Protein AF-A0A7X6VTL2-F1 (afdb_monomer)

Foldseek 3Di:
DDPVVVVVVLLVQLVVLLVQLVCLQCVCVVVVDDPVCNVVSNVSSVVSNCCSPPVD

Radius of gyration: 14.26 Å; Cα contacts (8 Å, |Δi|>4): 43; chains: 1; bounding box: 35×18×41 Å

Mean predicted aligned error: 6.22 Å

pLDDT: mean 85.09, std 11.92, range [48.0, 95.44]

Solvent-accessible surface area (backbone atoms only — not comparable to full-atom values): 2996 Å² total; per-residue (Å²): 129,70,62,67,58,55,54,50,50,54,53,48,52,29,50,49,31,33,50,52,9,49,48,35,52,50,45,40,75,74,69,70,52,58,74,89,54,41,58,57,33,42,52,55,9,49,50,31,32,46,47,36,63,67,75,111

Sequence (56 aa):
MNLEFKRNLGNIDRAIRITIGFILLFLPAYIQMDTTWNWLFYILGIINIAEGTFAY

Structure (mmCIF, N/CA/C/O backbone):
data_AF-A0A7X6VTL2-F1
#
_entry.id   AF-A0A7X6VTL2-F1
#
loop_
_atom_site.group_PDB
_atom_site.id
_atom_site.type_symbol
_atom_site.label_atom_id
_atom_site.label_alt_id
_atom_site.label_comp_id
_atom_site.label_asym_id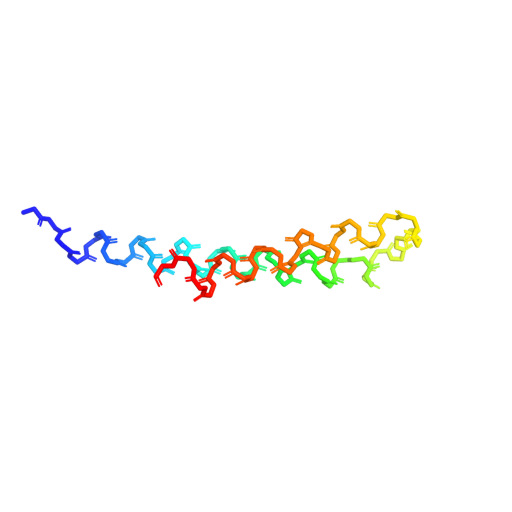
_atom_site.label_entity_id
_atom_site.label_seq_id
_atom_site.pdbx_PDB_ins_code
_atom_site.Cartn_x
_atom_site.Cartn_y
_atom_site.Cartn_z
_atom_site.occupancy
_atom_site.B_iso_or_equiv
_atom_site.auth_seq_id
_atom_site.auth_comp_id
_atom_site.auth_asym_id
_atom_site.auth_atom_id
_atom_site.pdbx_PDB_model_num
ATOM 1 N N . MET A 1 1 ? -18.597 10.115 27.100 1.00 48.00 1 MET A N 1
ATOM 2 C CA . MET A 1 1 ? -17.353 10.157 26.294 1.00 48.00 1 MET A CA 1
ATOM 3 C C . MET A 1 1 ? -17.596 9.357 25.020 1.00 48.00 1 MET A C 1
ATOM 5 O O . MET A 1 1 ? -17.927 8.186 25.128 1.00 48.00 1 MET A O 1
ATOM 9 N N . ASN A 1 2 ? -17.532 10.002 23.851 1.00 54.19 2 ASN A N 1
ATOM 10 C CA . ASN A 1 2 ? -17.943 9.483 22.535 1.00 54.19 2 ASN A CA 1
ATOM 11 C C . ASN A 1 2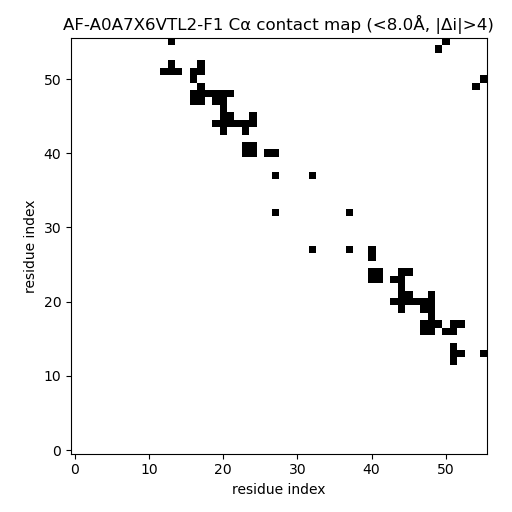 ? -17.237 8.172 22.120 1.00 54.19 2 ASN A C 1
ATOM 13 O O . ASN A 1 2 ? -16.186 8.200 21.477 1.00 54.19 2 ASN A O 1
ATOM 17 N N . LEU A 1 3 ? -17.829 7.020 22.446 1.00 60.84 3 LEU A N 1
ATOM 18 C CA . LEU A 1 3 ? -17.379 5.707 21.961 1.00 60.84 3 LEU A CA 1
ATOM 19 C C . LEU A 1 3 ? -17.568 5.570 20.441 1.00 60.84 3 LEU A C 1
ATOM 21 O O . LEU A 1 3 ? -16.733 4.971 19.767 1.00 60.84 3 LEU A O 1
ATOM 25 N N . GLU A 1 4 ? -18.610 6.197 19.890 1.00 62.94 4 GLU A N 1
ATOM 26 C CA . GLU A 1 4 ? -18.873 6.218 18.447 1.00 62.94 4 GLU A CA 1
ATOM 27 C C . GLU A 1 4 ? -17.760 6.921 17.664 1.00 62.94 4 GLU A C 1
ATOM 29 O O . GLU A 1 4 ? -17.313 6.414 16.638 1.00 62.94 4 GLU A O 1
ATOM 34 N N . PHE A 1 5 ? -17.246 8.039 18.187 1.00 61.66 5 PHE A N 1
ATOM 35 C CA . PHE A 1 5 ? -16.188 8.809 17.531 1.00 61.66 5 PHE A CA 1
ATOM 36 C C . PHE A 1 5 ? -14.855 8.049 17.516 1.00 61.66 5 PHE A C 1
ATOM 38 O O . PHE A 1 5 ? -14.176 8.023 16.494 1.00 61.66 5 PHE A O 1
ATOM 45 N N . LYS A 1 6 ? -14.506 7.357 18.614 1.00 62.62 6 LYS A N 1
ATOM 46 C CA . LYS A 1 6 ? -13.305 6.504 18.672 1.00 62.62 6 LYS A CA 1
ATOM 47 C C . LYS A 1 6 ? -13.389 5.314 17.715 1.00 62.62 6 LYS A C 1
ATOM 49 O O . LYS A 1 6 ? -12.410 5.020 17.035 1.00 62.62 6 LYS A O 1
ATOM 54 N N . ARG A 1 7 ? -14.552 4.655 17.630 1.00 68.88 7 ARG A N 1
ATOM 55 C CA . ARG A 1 7 ? -14.769 3.544 16.690 1.00 68.88 7 ARG A CA 1
ATOM 56 C C . ARG A 1 7 ? -14.669 4.011 15.236 1.00 68.88 7 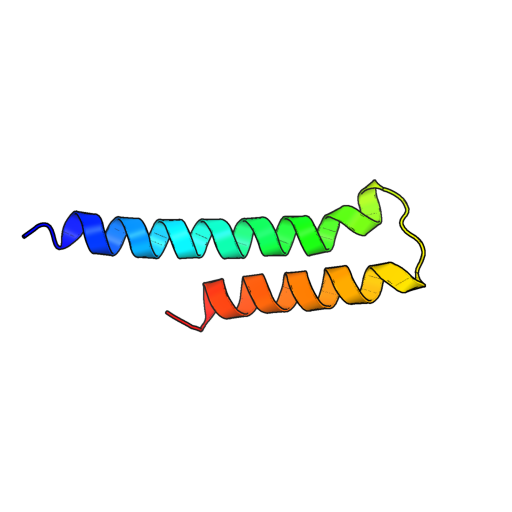ARG A C 1
ATOM 58 O O . ARG A 1 7 ? -14.085 3.315 14.414 1.00 68.88 7 ARG A O 1
ATOM 65 N N . ASN A 1 8 ? -15.197 5.198 14.932 1.00 73.94 8 ASN A N 1
ATOM 66 C CA . ASN A 1 8 ? -15.123 5.754 13.585 1.00 73.94 8 ASN A CA 1
ATOM 67 C C . ASN A 1 8 ? -13.686 6.155 13.208 1.00 73.94 8 ASN A C 1
ATOM 69 O O . ASN A 1 8 ? -13.239 5.839 12.112 1.00 73.94 8 ASN A O 1
ATOM 73 N N . LEU A 1 9 ? -12.925 6.752 14.135 1.00 74.56 9 LEU A N 1
ATOM 74 C CA . LEU A 1 9 ? -11.504 7.055 13.919 1.00 74.56 9 LEU A CA 1
ATOM 75 C C . LEU A 1 9 ? -10.668 5.799 13.642 1.00 74.56 9 LEU A C 1
ATOM 77 O O . LEU A 1 9 ? -9.849 5.817 12.730 1.00 74.56 9 LEU A O 1
ATOM 81 N N . GLY A 1 10 ? -10.894 4.710 14.386 1.00 78.38 10 GLY A N 1
ATOM 82 C CA . GLY A 1 10 ? -10.196 3.440 14.155 1.00 78.38 10 GLY A CA 1
ATOM 83 C C . GLY A 1 10 ? -10.497 2.843 12.777 1.00 78.38 10 GLY A C 1
ATOM 84 O O . GLY A 1 10 ? -9.586 2.406 12.081 1.00 78.38 10 GLY A O 1
ATOM 85 N N . ASN A 1 11 ? -11.757 2.901 12.334 1.00 83.19 11 ASN A N 1
ATOM 86 C CA . ASN A 1 11 ? -12.132 2.462 10.986 1.00 83.19 11 ASN A CA 1
ATOM 87 C C . ASN A 1 11 ? -11.533 3.350 9.886 1.00 83.19 11 ASN A C 1
ATOM 89 O O . ASN A 1 11 ? -11.166 2.845 8.826 1.00 83.19 11 ASN A O 1
ATOM 93 N N . ILE A 1 12 ? -11.423 4.658 10.126 1.00 87.00 12 ILE A N 1
ATOM 94 C CA . ILE A 1 12 ? -10.802 5.592 9.183 1.00 87.00 12 ILE A CA 1
ATOM 95 C C . ILE A 1 12 ? -9.292 5.339 9.086 1.00 87.00 12 ILE A C 1
ATOM 97 O O . ILE A 1 12 ? -8.783 5.266 7.972 1.00 87.00 12 ILE A O 1
ATOM 101 N N . ASP A 1 13 ? -8.585 5.135 10.204 1.00 88.62 13 ASP A N 1
ATOM 102 C CA . ASP A 1 13 ? -7.153 4.781 10.188 1.00 88.62 13 ASP A CA 1
ATOM 103 C C . ASP A 1 13 ? -6.916 3.486 9.398 1.00 88.62 13 ASP A C 1
ATOM 105 O O . ASP A 1 13 ? -6.055 3.427 8.518 1.00 88.62 13 ASP A O 1
ATOM 109 N N . ARG A 1 14 ? -7.786 2.490 9.620 1.00 89.50 14 ARG A N 1
ATOM 110 C CA . ARG A 1 14 ? -7.805 1.225 8.878 1.00 89.50 14 ARG A CA 1
ATOM 111 C C . ARG A 1 14 ? -7.921 1.448 7.372 1.00 89.50 14 ARG A C 1
ATOM 113 O O . ARG A 1 14 ? -7.124 0.926 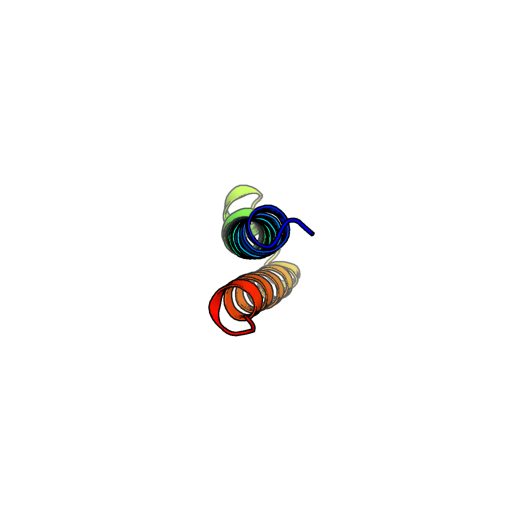6.594 1.00 89.50 14 ARG A O 1
ATOM 120 N N . ALA A 1 15 ? -8.914 2.235 6.965 1.00 90.88 15 ALA A N 1
ATOM 121 C CA . ALA A 1 15 ? -9.180 2.527 5.564 1.00 90.88 15 ALA A CA 1
ATOM 122 C C . ALA A 1 15 ? -8.022 3.299 4.916 1.00 90.88 15 ALA A C 1
ATOM 124 O O . ALA A 1 15 ? -7.637 2.986 3.789 1.00 90.88 15 ALA A O 1
ATOM 125 N N . ILE A 1 16 ? -7.430 4.261 5.630 1.00 92.31 16 ILE A N 1
ATOM 126 C CA . ILE A 1 16 ? -6.277 5.034 5.158 1.00 92.31 16 ILE A CA 1
ATOM 127 C C . ILE A 1 16 ? -5.071 4.118 4.940 1.00 92.31 16 ILE A C 1
ATOM 129 O O . ILE A 1 16 ? -4.489 4.157 3.858 1.00 92.31 16 ILE A O 1
ATOM 133 N N . ARG A 1 17 ? -4.724 3.250 5.901 1.00 93.38 17 ARG A N 1
ATOM 134 C CA . ARG A 1 17 ? -3.596 2.309 5.760 1.00 93.38 17 ARG A CA 1
ATOM 135 C C . ARG A 1 17 ? -3.769 1.372 4.573 1.00 93.38 17 ARG A C 1
ATOM 137 O O . ARG A 1 17 ? -2.853 1.237 3.766 1.00 93.38 17 ARG A O 1
ATOM 144 N N . ILE A 1 18 ? -4.953 0.779 4.419 1.00 93.94 18 ILE A N 1
ATOM 145 C CA . ILE A 1 18 ? -5.254 -0.097 3.279 1.00 93.94 18 ILE A CA 1
ATOM 146 C C . ILE A 1 18 ? -5.126 0.681 1.962 1.00 93.94 18 ILE A C 1
ATOM 148 O O . ILE A 1 18 ? -4.498 0.203 1.019 1.00 93.94 18 ILE A O 1
ATOM 152 N N . THR A 1 19 ? -5.660 1.905 1.910 1.00 95.19 19 THR A N 1
ATOM 153 C CA . THR A 1 19 ? -5.595 2.762 0.716 1.00 95.19 19 THR A CA 1
ATOM 154 C C . THR A 1 19 ? -4.153 3.117 0.355 1.00 95.19 19 THR A C 1
ATOM 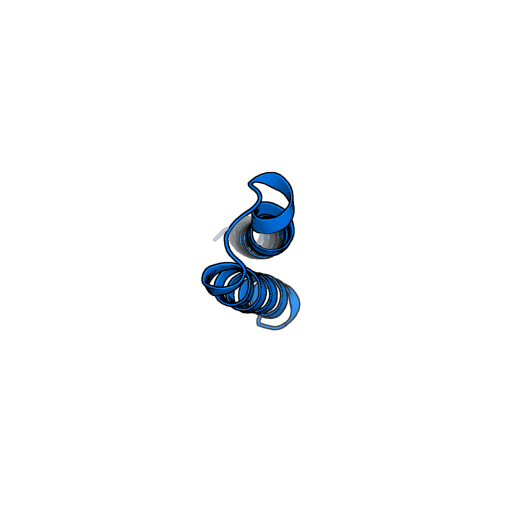156 O O . THR A 1 19 ? -3.751 2.952 -0.795 1.00 95.19 19 THR A O 1
ATOM 159 N N . ILE A 1 20 ? -3.346 3.548 1.330 1.00 95.44 20 ILE A N 1
ATOM 160 C CA . ILE A 1 20 ? -1.919 3.843 1.136 1.00 95.44 20 ILE A CA 1
ATOM 161 C C . ILE A 1 20 ? -1.178 2.591 0.667 1.00 95.44 20 ILE A C 1
ATOM 163 O O . ILE A 1 20 ? -0.368 2.669 -0.255 1.00 95.44 20 ILE A O 1
ATOM 167 N N . GLY A 1 21 ? -1.474 1.432 1.253 1.00 95.25 21 GLY A N 1
ATOM 168 C CA . GLY A 1 21 ? -0.849 0.178 0.862 1.00 95.25 21 GLY A CA 1
ATOM 169 C C . GLY A 1 21 ? -1.139 -0.209 -0.592 1.00 95.25 21 GLY A C 1
ATOM 170 O O . GLY A 1 21 ? -0.225 -0.604 -1.317 1.00 95.25 21 GLY A O 1
ATOM 171 N N . PHE A 1 22 ? -2.371 0.000 -1.065 1.00 94.94 22 PHE A N 1
ATOM 172 C CA . PHE A 1 22 ? -2.705 -0.167 -2.481 1.00 94.94 22 PHE A CA 1
ATOM 173 C C . PHE A 1 22 ? -1.985 0.842 -3.376 1.00 94.94 22 PHE A C 1
ATOM 175 O O . PHE A 1 22 ? -1.444 0.452 -4.409 1.00 94.94 22 PHE A O 1
ATOM 182 N N . ILE A 1 23 ? -1.921 2.117 -2.982 1.00 95.44 23 ILE A N 1
ATOM 183 C CA . ILE A 1 23 ? -1.170 3.131 -3.735 1.00 95.44 23 ILE A CA 1
ATOM 184 C C . ILE A 1 23 ? 0.289 2.696 -3.882 1.00 95.44 23 ILE A C 1
ATOM 186 O O . ILE A 1 23 ? 0.809 2.701 -4.991 1.00 95.44 23 ILE A O 1
ATOM 190 N N . LEU A 1 24 ? 0.932 2.252 -2.801 1.00 94.88 24 LEU A N 1
ATOM 191 C CA . LEU A 1 24 ? 2.319 1.786 -2.833 1.00 94.88 24 LEU A CA 1
ATOM 192 C C . LEU A 1 24 ? 2.512 0.554 -3.728 1.00 94.88 24 LEU A C 1
ATOM 194 O O . LEU A 1 24 ? 3.532 0.462 -4.401 1.00 94.88 24 LEU A O 1
ATOM 198 N N . LEU A 1 25 ? 1.539 -0.359 -3.795 1.00 93.56 25 LEU A N 1
ATOM 199 C CA . LEU A 1 25 ? 1.601 -1.518 -4.692 1.00 93.56 25 LEU A CA 1
ATOM 200 C C . LEU A 1 25 ? 1.480 -1.143 -6.174 1.00 93.56 25 LEU A C 1
ATOM 202 O O . LEU A 1 25 ? 2.149 -1.745 -7.011 1.00 93.56 25 LEU A O 1
ATOM 206 N N . PHE A 1 26 ? 0.636 -0.169 -6.515 1.00 91.94 26 PHE A N 1
ATOM 207 C CA . PHE A 1 26 ? 0.356 0.176 -7.913 1.00 91.94 26 PHE A CA 1
ATOM 208 C C . PHE A 1 26 ? 1.203 1.331 -8.455 1.00 91.94 26 PHE A C 1
ATOM 210 O O . PHE A 1 26 ? 1.393 1.429 -9.668 1.00 91.94 26 PHE A O 1
ATOM 217 N N . LEU A 1 27 ? 1.758 2.176 -7.585 1.00 91.12 27 LEU A N 1
ATOM 218 C CA . LEU A 1 27 ? 2.584 3.316 -7.977 1.00 91.12 27 LEU A CA 1
ATOM 219 C C . LEU A 1 27 ? 3.762 2.924 -8.887 1.00 91.12 27 LEU A C 1
ATOM 221 O O . LEU A 1 27 ? 3.920 3.577 -9.919 1.00 91.12 27 LEU A O 1
ATOM 225 N N . PRO A 1 28 ? 4.544 1.859 -8.606 1.00 89.88 28 PRO A N 1
ATOM 226 C CA . PRO A 1 28 ? 5.715 1.537 -9.417 1.00 89.88 28 PRO A CA 1
ATOM 227 C C . PRO A 1 28 ? 5.365 1.138 -10.856 1.00 89.88 28 PRO A C 1
ATOM 229 O O . PRO A 1 28 ? 6.123 1.433 -11.780 1.00 89.88 28 PRO A O 1
ATOM 232 N N . ALA A 1 29 ? 4.187 0.534 -11.057 1.00 87.62 29 ALA A N 1
ATOM 233 C CA . ALA A 1 29 ? 3.673 0.190 -12.381 1.00 87.62 29 ALA A CA 1
ATOM 234 C C . ALA A 1 29 ? 3.264 1.432 -13.192 1.00 87.62 29 ALA A C 1
ATOM 236 O O . ALA A 1 29 ? 3.355 1.418 -14.418 1.00 87.62 29 ALA A O 1
ATOM 237 N N . TYR A 1 30 ? 2.841 2.510 -12.523 1.00 89.19 30 TYR A N 1
ATOM 238 C CA . TYR A 1 30 ? 2.422 3.749 -13.180 1.00 89.19 30 TYR A CA 1
ATOM 239 C C . TYR A 1 30 ? 3.606 4.642 -13.574 1.00 89.19 30 TYR 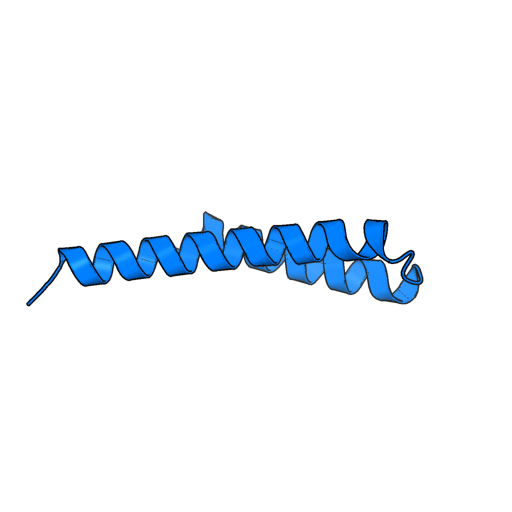A C 1
ATOM 241 O O . TYR A 1 30 ? 3.585 5.258 -14.636 1.00 89.19 30 TYR A O 1
ATOM 249 N N . ILE A 1 31 ? 4.650 4.702 -12.740 1.00 89.62 31 ILE A N 1
ATOM 250 C CA . ILE A 1 31 ? 5.806 5.594 -12.952 1.00 89.62 31 ILE A CA 1
ATOM 251 C C . ILE A 1 31 ? 7.012 4.918 -13.618 1.00 89.62 31 ILE A C 1
ATOM 253 O O . ILE A 1 31 ? 8.052 5.556 -13.745 1.00 89.62 31 ILE A O 1
ATOM 257 N N . GLN A 1 32 ? 6.887 3.651 -14.037 1.00 85.31 32 GLN A N 1
ATOM 258 C CA . GLN A 1 32 ? 7.973 2.865 -14.650 1.00 85.31 32 GLN A CA 1
ATOM 259 C C . GLN A 1 32 ? 9.256 2.897 -13.805 1.00 85.31 32 GLN A C 1
ATOM 261 O O . GLN A 1 32 ? 10.354 3.158 -14.296 1.00 85.31 32 GLN A O 1
ATOM 266 N N . MET A 1 33 ? 9.095 2.680 -12.500 1.00 81.00 33 MET A N 1
ATOM 267 C CA . MET A 1 33 ? 10.197 2.755 -11.549 1.00 81.00 33 MET A CA 1
ATOM 268 C C . MET A 1 33 ? 11.194 1.611 -11.786 1.00 81.00 33 MET A C 1
ATOM 270 O O . MET A 1 33 ? 10.810 0.497 -12.160 1.00 81.00 33 MET A O 1
ATOM 274 N N . ASP A 1 34 ? 12.479 1.887 -11.554 1.00 85.88 34 ASP A N 1
ATOM 275 C CA . ASP A 1 34 ? 13.529 0.877 -11.671 1.00 85.88 34 ASP A CA 1
ATOM 276 C C . ASP A 1 34 ? 13.230 -0.317 -10.748 1.00 85.88 34 ASP A C 1
ATOM 278 O O . ASP A 1 34 ? 12.828 -0.166 -9.589 1.00 85.88 34 ASP A O 1
ATOM 282 N N . THR A 1 35 ? 13.455 -1.520 -11.271 1.00 81.69 35 THR A N 1
ATOM 283 C CA . THR A 1 35 ? 13.253 -2.818 -10.615 1.00 81.69 35 THR A CA 1
ATOM 284 C C . THR A 1 35 ? 13.874 -2.880 -9.221 1.00 81.69 35 THR A C 1
ATOM 286 O O . THR A 1 35 ? 13.314 -3.503 -8.317 1.00 81.69 35 THR A O 1
ATOM 289 N N . THR A 1 36 ? 14.994 -2.179 -9.026 1.00 85.88 36 THR A N 1
ATOM 290 C CA . THR A 1 36 ? 15.704 -2.069 -7.745 1.00 85.88 36 THR A CA 1
ATOM 291 C C . THR A 1 36 ? 14.894 -1.362 -6.658 1.00 85.88 36 THR A C 1
ATOM 293 O O . THR A 1 36 ? 15.137 -1.606 -5.485 1.00 85.88 36 THR A O 1
ATOM 296 N N . TRP A 1 37 ? 13.926 -0.510 -6.995 1.00 84.75 37 TRP A N 1
ATOM 297 C CA . TRP A 1 37 ? 13.076 0.172 -6.012 1.00 84.75 37 TRP A CA 1
ATOM 298 C C . TRP A 1 37 ? 11.680 -0.449 -5.903 1.00 84.75 37 TRP A C 1
ATOM 300 O O . TRP A 1 37 ? 11.050 -0.338 -4.854 1.00 84.75 37 TRP A O 1
ATOM 310 N N . ASN A 1 38 ? 11.219 -1.177 -6.926 1.00 89.75 38 ASN A N 1
ATOM 311 C CA . ASN A 1 38 ? 9.884 -1.794 -6.958 1.00 89.75 38 ASN A CA 1
ATOM 312 C C . ASN A 1 38 ? 9.613 -2.711 -5.762 1.00 89.75 38 ASN A C 1
ATOM 314 O O . ASN A 1 38 ? 8.533 -2.664 -5.173 1.00 89.75 38 ASN A O 1
ATOM 318 N N . TRP A 1 39 ? 10.599 -3.517 -5.361 1.00 90.81 39 TRP A N 1
ATOM 319 C CA . TRP A 1 39 ? 10.430 -4.456 -4.250 1.00 90.81 39 TRP A CA 1
ATOM 320 C C . TRP A 1 39 ? 10.168 -3.744 -2.915 1.00 90.81 39 TRP A C 1
ATOM 322 O O . TRP A 1 39 ? 9.361 -4.224 -2.124 1.00 90.81 39 TRP A O 1
ATOM 332 N N . LEU A 1 40 ? 10.787 -2.580 -2.682 1.00 92.25 40 LEU A N 1
ATOM 333 C CA . LEU A 1 40 ? 10.573 -1.766 -1.481 1.00 92.25 40 LEU A CA 1
ATOM 334 C C . LEU A 1 40 ? 9.123 -1.288 -1.406 1.00 92.25 40 LEU A C 1
ATOM 336 O O . LEU A 1 40 ? 8.473 -1.434 -0.374 1.00 92.25 40 LEU A O 1
ATOM 340 N N . PHE A 1 41 ? 8.598 -0.779 -2.519 1.00 92.44 41 PHE A N 1
ATOM 341 C CA . PHE A 1 41 ? 7.207 -0.343 -2.621 1.00 92.44 41 PHE A CA 1
ATOM 342 C C . PHE A 1 41 ? 6.224 -1.496 -2.423 1.00 92.44 41 PHE A C 1
ATOM 344 O O . PHE A 1 41 ? 5.243 -1.343 -1.698 1.00 92.44 41 PHE A O 1
ATOM 351 N N . TYR A 1 42 ? 6.513 -2.671 -2.986 1.00 93.12 42 TYR A N 1
ATOM 352 C CA . TYR A 1 42 ? 5.682 -3.857 -2.791 1.00 93.12 42 TYR A CA 1
ATOM 353 C C . TYR A 1 42 ? 5.681 -4.335 -1.339 1.00 93.12 42 TYR A C 1
ATOM 355 O O . TYR A 1 42 ? 4.610 -4.593 -0.793 1.00 93.12 42 TYR A O 1
ATOM 363 N N . ILE A 1 43 ? 6.843 -4.397 -0.682 1.00 94.44 43 ILE A N 1
ATOM 364 C CA . ILE A 1 43 ? 6.933 -4.791 0.731 1.00 94.44 43 ILE A CA 1
ATOM 365 C C 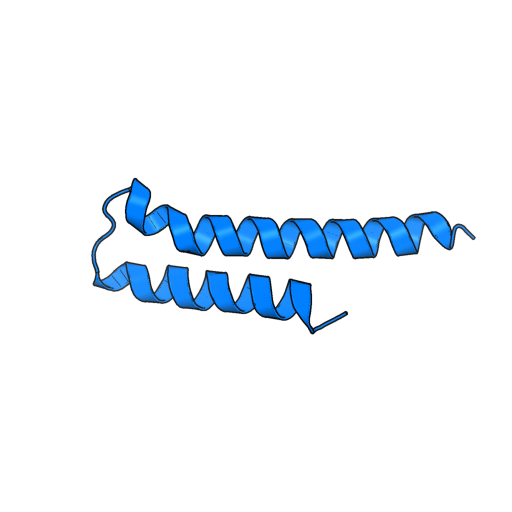. ILE A 1 43 ? 6.191 -3.791 1.620 1.00 94.44 43 ILE A C 1
ATOM 367 O O . ILE A 1 43 ? 5.349 -4.193 2.422 1.00 94.44 43 ILE A O 1
ATOM 371 N N . LEU A 1 44 ? 6.455 -2.491 1.462 1.00 94.31 44 LEU A N 1
ATOM 372 C CA . LEU A 1 44 ? 5.797 -1.452 2.256 1.00 94.31 44 LEU A CA 1
ATOM 373 C C . LEU A 1 44 ? 4.284 -1.418 2.009 1.00 94.31 44 LEU A C 1
ATOM 375 O O . LEU A 1 44 ? 3.511 -1.236 2.951 1.00 94.31 44 LEU A O 1
ATOM 379 N N . GLY A 1 45 ? 3.855 -1.628 0.764 1.00 93.94 45 GLY A N 1
ATOM 380 C CA . GLY A 1 45 ? 2.447 -1.722 0.397 1.00 93.94 45 GLY A CA 1
ATOM 381 C C . GLY A 1 45 ? 1.750 -2.908 1.061 1.00 93.94 45 GLY A C 1
ATOM 382 O O . GLY A 1 45 ? 0.713 -2.733 1.701 1.00 93.94 45 GLY A O 1
ATOM 383 N N . ILE A 1 46 ? 2.356 -4.098 0.991 1.00 94.88 46 ILE A N 1
ATOM 384 C CA . ILE A 1 46 ? 1.830 -5.312 1.631 1.00 94.88 46 ILE A CA 1
ATOM 385 C C . ILE A 1 46 ? 1.749 -5.140 3.149 1.00 94.88 46 ILE A C 1
ATOM 387 O O . ILE A 1 46 ? 0.723 -5.482 3.732 1.00 94.88 46 ILE A O 1
ATOM 391 N N . ILE A 1 47 ? 2.782 -4.583 3.791 1.00 94.88 47 ILE A N 1
ATOM 392 C CA . ILE A 1 47 ? 2.783 -4.340 5.242 1.00 94.88 47 ILE A CA 1
ATOM 393 C C . ILE A 1 47 ? 1.630 -3.412 5.636 1.00 94.88 47 ILE A C 1
ATOM 395 O O . ILE A 1 47 ? 0.887 -3.734 6.557 1.00 94.88 47 ILE A O 1
ATOM 399 N N . ASN A 1 48 ? 1.420 -2.306 4.918 1.00 93.31 48 ASN A N 1
ATOM 400 C CA . ASN A 1 48 ? 0.333 -1.372 5.228 1.00 93.31 48 ASN A CA 1
ATOM 401 C C . ASN A 1 48 ? -1.056 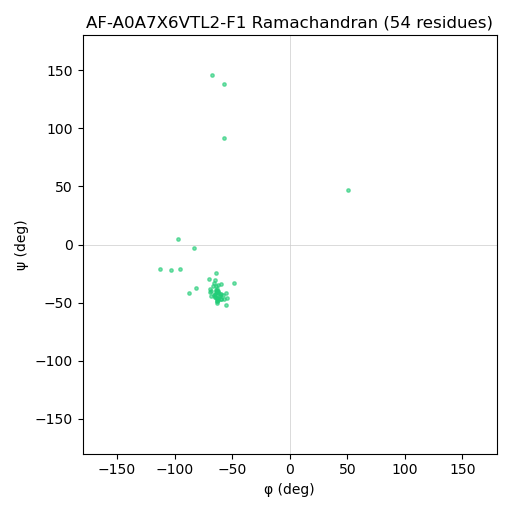-2.013 5.075 1.00 93.31 48 ASN A C 1
ATOM 403 O O . ASN A 1 48 ? -1.933 -1.793 5.913 1.00 93.31 48 ASN A O 1
ATOM 407 N N . ILE A 1 49 ? -1.256 -2.842 4.043 1.00 93.81 49 ILE A N 1
ATOM 408 C CA . ILE A 1 49 ? -2.504 -3.601 3.875 1.00 93.81 49 ILE A CA 1
ATOM 409 C C . ILE A 1 49 ? -2.663 -4.622 5.002 1.00 93.81 49 ILE A C 1
ATOM 411 O O . ILE A 1 49 ? -3.754 -4.749 5.556 1.00 93.81 49 ILE A O 1
ATOM 415 N N . ALA A 1 50 ? -1.597 -5.339 5.360 1.00 92.69 50 ALA A N 1
ATOM 416 C CA . ALA A 1 50 ? -1.627 -6.345 6.413 1.00 92.69 50 ALA A CA 1
ATOM 417 C C . ALA A 1 50 ? -1.920 -5.723 7.785 1.00 92.69 50 ALA A C 1
ATOM 419 O O . ALA A 1 50 ? -2.793 -6.217 8.4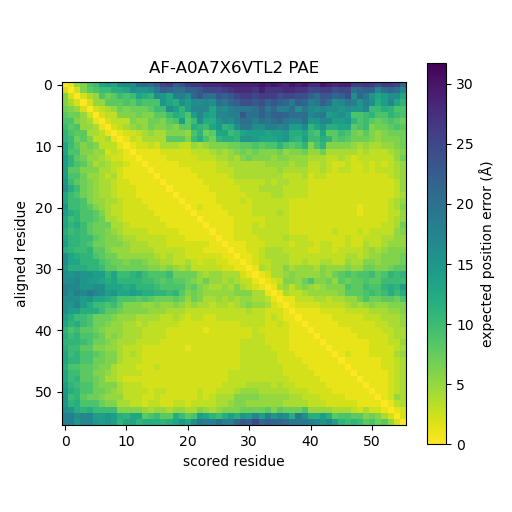91 1.00 92.69 50 ALA A O 1
ATOM 420 N N . GLU A 1 51 ? -1.275 -4.613 8.145 1.00 90.88 51 GLU A N 1
ATOM 421 C CA . GLU A 1 51 ? -1.558 -3.891 9.390 1.00 90.88 51 GLU A CA 1
ATOM 422 C C . GLU A 1 51 ? -2.984 -3.344 9.406 1.00 90.88 51 GLU A C 1
ATOM 424 O O . GLU A 1 51 ? -3.718 -3.549 10.372 1.00 90.88 51 GLU A O 1
ATOM 429 N N . GLY A 1 52 ? -3.416 -2.722 8.306 1.00 87.19 52 GLY A N 1
ATOM 430 C CA . GLY A 1 52 ? -4.794 -2.276 8.159 1.00 87.19 52 GLY A CA 1
ATOM 431 C C . GLY A 1 52 ? -5.791 -3.433 8.255 1.00 87.19 52 GLY A C 1
ATOM 432 O O . GLY A 1 52 ? -6.868 -3.264 8.802 1.00 87.19 52 GLY A O 1
ATOM 433 N N . THR A 1 53 ? -5.465 -4.638 7.797 1.00 87.62 53 THR A N 1
ATOM 434 C CA . THR A 1 53 ? -6.420 -5.759 7.791 1.00 87.62 53 THR A CA 1
ATOM 435 C C . THR A 1 53 ? -6.412 -6.555 9.096 1.00 87.62 53 THR A C 1
ATOM 437 O O . THR A 1 53 ? -7.485 -6.889 9.589 1.00 87.62 53 THR A O 1
ATOM 440 N N . PHE A 1 54 ? -5.246 -6.829 9.684 1.00 85.12 54 PHE A N 1
ATOM 441 C CA . PHE A 1 54 ? -5.088 -7.814 10.762 1.00 85.12 54 PHE A CA 1
ATOM 442 C C . PHE A 1 54 ? -4.726 -7.234 12.134 1.00 85.12 54 PHE A C 1
ATOM 444 O O . PHE A 1 54 ? -4.949 -7.914 13.130 1.00 85.12 54 PHE A O 1
ATOM 451 N N . ALA A 1 55 ? -4.169 -6.022 12.224 1.00 71.81 55 ALA A N 1
ATOM 452 C CA . ALA A 1 55 ? -3.652 -5.501 13.497 1.00 71.81 55 ALA A CA 1
ATOM 453 C C . ALA A 1 55 ? -4.720 -4.860 14.412 1.00 71.81 55 ALA A C 1
ATOM 455 O O . ALA A 1 55 ? -4.387 -4.448 15.524 1.00 71.81 55 ALA A O 1
ATOM 456 N N . TYR A 1 56 ? -5.981 -4.784 13.964 1.00 58.16 56 TYR A N 1
ATOM 457 C CA . TYR A 1 56 ? -7.096 -4.132 14.668 1.00 58.16 56 TYR A CA 1
ATOM 458 C C . TYR A 1 56 ? -8.325 -5.031 14.806 1.00 58.16 56 TYR A C 1
ATOM 460 O O . TYR A 1 56 ? -8.849 -5.485 13.755 1.00 58.16 56 TYR A O 1
#

Secondary structure (DSSP, 8-state):
--HHHHHHHHHHHHHHHHHHHHHHHHHHHHHT--HHHHHHHHHHHHHHHHHHHH--